Protein AF-A0A971G961-F1 (afdb_monomer)

Structure (mmCIF, N/CA/C/O backbone):
data_AF-A0A971G961-F1
#
_entry.id   AF-A0A971G961-F1
#
loop_
_atom_site.group_PDB
_atom_site.id
_atom_site.type_symbol
_atom_site.label_atom_id
_atom_site.label_alt_id
_atom_site.label_comp_id
_atom_site.label_asym_id
_atom_site.label_entity_id
_atom_site.label_seq_id
_atom_site.pdbx_PDB_ins_code
_atom_site.Cartn_x
_atom_site.Cartn_y
_atom_site.Cartn_z
_atom_site.occupancy
_atom_site.B_iso_or_equiv
_atom_site.auth_seq_id
_atom_site.auth_comp_id
_atom_site.auth_asym_id
_atom_site.auth_atom_id
_atom_site.pdbx_PDB_model_num
ATOM 1 N N . GLY A 1 1 ? 21.033 -9.606 12.911 1.00 70.19 1 GLY A N 1
ATOM 2 C CA . GLY A 1 1 ? 21.583 -9.659 14.282 1.00 70.19 1 GLY A CA 1
ATOM 3 C C . GLY A 1 1 ? 20.551 -10.263 15.211 1.00 70.19 1 GLY A C 1
ATOM 4 O O . GLY A 1 1 ? 19.371 -10.136 14.909 1.00 70.19 1 GLY A O 1
ATOM 5 N N . TYR A 1 2 ? 20.971 -10.925 16.293 1.00 75.62 2 TYR A N 1
ATOM 6 C CA . TYR A 1 2 ? 20.043 -11.522 17.262 1.00 75.62 2 TYR A CA 1
ATOM 7 C C . TYR A 1 2 ? 19.089 -10.464 17.847 1.00 75.62 2 TYR A C 1
ATOM 9 O O . TYR A 1 2 ? 19.543 -9.352 18.146 1.00 75.62 2 TYR A O 1
ATOM 17 N N . PRO A 1 3 ? 17.785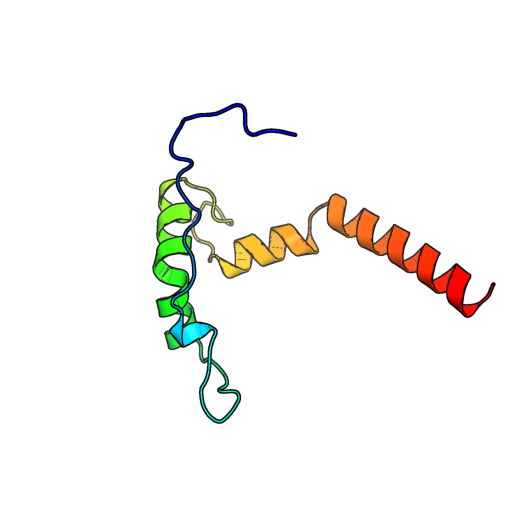 -10.770 17.981 1.00 74.62 3 PRO A N 1
ATOM 18 C CA . PRO A 1 3 ? 16.804 -9.811 18.469 1.00 74.62 3 PRO A CA 1
ATOM 19 C C . PRO A 1 3 ? 17.132 -9.416 19.912 1.00 74.62 3 PRO A C 1
ATOM 21 O O . PRO A 1 3 ? 17.145 -10.245 20.814 1.00 74.62 3 PRO A O 1
ATOM 24 N N . LYS A 1 4 ? 17.427 -8.128 20.116 1.00 77.50 4 LYS A N 1
ATOM 25 C CA . LYS A 1 4 ? 17.777 -7.557 21.429 1.00 77.50 4 LYS A CA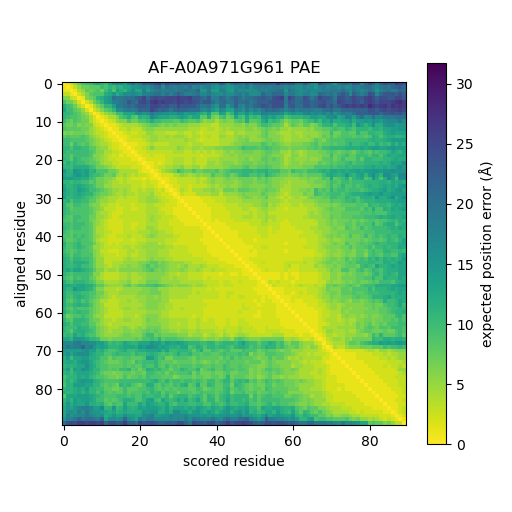 1
ATOM 26 C C . LYS A 1 4 ? 16.556 -7.178 22.274 1.00 77.50 4 LYS A C 1
ATOM 28 O O . LYS A 1 4 ? 16.720 -6.794 23.425 1.00 77.50 4 LYS A O 1
ATOM 33 N N . GLN A 1 5 ? 15.351 -7.223 21.707 1.00 70.69 5 GLN A N 1
ATOM 34 C CA . GLN A 1 5 ? 14.126 -6.773 22.367 1.00 70.69 5 GLN A CA 1
ATOM 35 C C . GLN A 1 5 ? 13.241 -7.969 22.732 1.00 70.69 5 GLN A C 1
ATOM 37 O O . GLN A 1 5 ? 12.898 -8.774 21.873 1.00 70.69 5 GLN A O 1
ATOM 42 N N . THR A 1 6 ? 12.862 -8.047 24.009 1.00 62.84 6 THR A N 1
ATOM 43 C CA . THR A 1 6 ? 11.878 -8.989 24.577 1.00 62.84 6 THR A CA 1
ATOM 44 C C . THR A 1 6 ? 10.439 -8.479 24.476 1.00 62.84 6 THR A C 1
ATOM 46 O O . THR A 1 6 ? 9.500 -9.198 24.812 1.00 62.84 6 THR A O 1
ATOM 49 N N . ALA A 1 7 ? 10.247 -7.233 24.036 1.00 60.97 7 ALA A N 1
ATOM 50 C CA . ALA A 1 7 ? 8.928 -6.643 23.888 1.00 60.97 7 ALA A CA 1
ATOM 51 C C . ALA A 1 7 ? 8.166 -7.338 22.754 1.00 60.97 7 ALA A C 1
ATOM 53 O O . ALA A 1 7 ? 8.682 -7.486 21.647 1.00 60.97 7 ALA A O 1
ATOM 54 N N . SER A 1 8 ? 6.919 -7.719 23.038 1.00 65.00 8 SER A N 1
ATOM 55 C CA . SER A 1 8 ? 5.924 -8.110 22.041 1.00 65.00 8 SER A CA 1
ATOM 56 C C . SER A 1 8 ? 5.820 -6.993 20.995 1.00 65.00 8 SER A C 1
ATOM 58 O O . SER A 1 8 ? 5.116 -6.000 21.196 1.00 65.00 8 SER A O 1
ATOM 60 N N . VAL A 1 9 ? 6.554 -7.123 19.889 1.00 65.62 9 VAL A N 1
ATOM 61 C CA . VAL A 1 9 ? 6.433 -6.214 18.752 1.00 65.62 9 VAL A CA 1
ATOM 62 C C . VAL A 1 9 ? 5.008 -6.360 18.250 1.00 65.62 9 VAL A C 1
ATOM 64 O O . VAL A 1 9 ? 4.603 -7.449 17.842 1.00 65.62 9 VAL A O 1
ATOM 67 N N . LYS A 1 10 ? 4.235 -5.273 18.317 1.00 69.19 10 LYS A N 1
ATOM 68 C CA . LYS A 1 10 ? 2.870 -5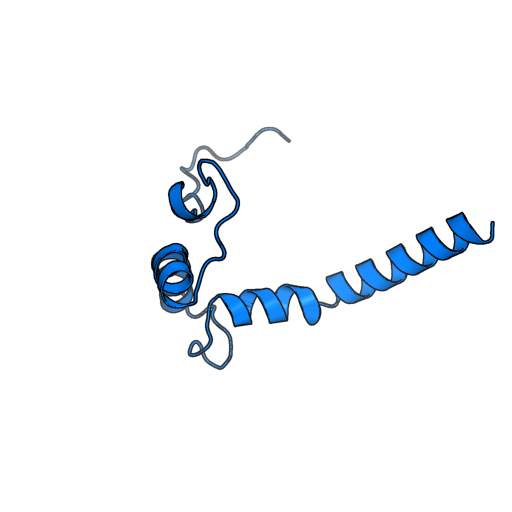.263 17.802 1.00 69.19 10 LYS A CA 1
ATOM 69 C C . LYS A 1 10 ? 2.949 -5.627 16.324 1.00 69.19 10 LYS A C 1
ATOM 71 O O . LYS A 1 10 ? 3.543 -4.890 15.535 1.00 69.19 10 LYS A O 1
ATOM 76 N N . GLN A 1 11 ? 2.435 -6.803 15.979 1.00 76.31 11 GLN A N 1
ATOM 77 C CA . GLN A 1 11 ? 2.485 -7.280 14.609 1.00 76.31 11 GLN A CA 1
ATOM 78 C C . GLN A 1 11 ? 1.731 -6.287 13.732 1.00 76.31 11 GLN A C 1
ATOM 80 O O . GLN A 1 11 ? 0.670 -5.785 14.108 1.00 76.31 11 GLN A O 1
ATOM 85 N N . SER A 1 12 ? 2.308 -5.963 12.576 1.00 79.06 12 SER A N 1
ATOM 86 C CA . SER A 1 12 ? 1.563 -5.208 11.581 1.00 79.06 12 SER A CA 1
ATOM 87 C C . SER A 1 12 ? 0.331 -6.021 11.184 1.00 79.06 12 SER A C 1
ATOM 89 O O . SER A 1 12 ? 0.451 -7.243 11.044 1.00 79.06 12 SER A O 1
ATOM 91 N N . PRO A 1 13 ? -0.832 -5.375 11.003 1.00 84.00 13 PRO A N 1
ATOM 92 C CA . PRO A 1 13 ? -2.022 -6.077 10.554 1.00 84.00 13 PRO A CA 1
ATOM 93 C C . PRO A 1 13 ? -1.717 -6.817 9.244 1.00 84.00 13 PRO A C 1
ATOM 95 O O . PRO A 1 13 ? -0.830 -6.436 8.466 1.00 84.00 13 PRO A O 1
ATOM 98 N N . ARG A 1 14 ? -2.382 -7.949 9.045 1.00 86.44 14 ARG A N 1
ATOM 99 C CA . ARG A 1 14 ? -2.304 -8.761 7.827 1.00 86.44 14 ARG A CA 1
ATOM 100 C C . ARG A 1 14 ? -3.666 -8.724 7.158 1.00 86.44 14 ARG A C 1
ATOM 102 O O . ARG A 1 14 ? -4.654 -8.412 7.812 1.00 86.44 14 ARG A O 1
ATOM 109 N N . CYS A 1 15 ? -3.703 -8.934 5.853 1.00 86.44 15 CYS A N 1
ATOM 110 C CA . CYS A 1 15 ? -4.980 -9.133 5.180 1.00 86.44 15 CYS A CA 1
ATOM 111 C C . CYS A 1 15 ? -5.561 -10.491 5.607 1.00 86.44 15 CYS A C 1
ATOM 113 O O . CYS A 1 15 ? -4.786 -11.371 6.010 1.00 86.44 15 CYS A O 1
ATOM 115 N N . PRO A 1 16 ? -6.887 -10.671 5.519 1.00 86.94 16 PRO A N 1
ATOM 116 C CA . PRO A 1 16 ? -7.512 -11.978 5.659 1.00 86.94 16 PRO A CA 1
ATOM 117 C C . PRO A 1 16 ? -6.863 -13.012 4.731 1.00 86.94 16 PRO A C 1
ATOM 119 O O . PRO A 1 16 ? -6.446 -12.697 3.619 1.00 86.94 16 PRO A O 1
ATOM 122 N N . VAL A 1 17 ? -6.774 -14.259 5.191 1.00 87.56 17 VAL A N 1
ATOM 123 C CA . VAL A 1 17 ? -6.190 -15.365 4.411 1.00 87.56 17 VAL A CA 1
ATOM 124 C C . VAL A 1 17 ? -6.962 -15.557 3.104 1.00 87.56 17 VAL A C 1
ATOM 126 O O . VAL A 1 17 ? -6.354 -15.670 2.041 1.00 87.56 17 VAL A O 1
ATOM 129 N N . ASP A 1 18 ? -8.286 -15.473 3.184 1.00 84.88 18 ASP A N 1
ATOM 130 C CA . ASP A 1 18 ? -9.207 -15.712 2.071 1.00 84.88 18 ASP A CA 1
ATOM 131 C C . ASP A 1 18 ? -9.147 -14.612 0.997 1.00 84.88 18 ASP A C 1
ATOM 133 O O . ASP A 1 18 ? -9.629 -14.805 -0.112 1.00 84.88 18 ASP A O 1
ATOM 137 N N . SER A 1 19 ? -8.518 -13.463 1.285 1.00 84.62 19 SER A N 1
ATOM 138 C CA . SER A 1 19 ? -8.270 -12.423 0.277 1.00 84.62 19 SER A CA 1
ATOM 139 C C . SER A 1 19 ? -6.949 -12.620 -0.477 1.00 84.62 19 SER A C 1
ATOM 141 O O . SER A 1 19 ? -6.623 -11.829 -1.358 1.00 84.62 19 SER A O 1
ATOM 143 N N . ILE A 1 20 ? -6.128 -13.596 -0.075 1.00 86.44 20 ILE A N 1
ATOM 144 C CA . ILE A 1 20 ? -4.804 -13.872 -0.658 1.00 86.44 20 ILE A CA 1
ATOM 145 C C . ILE A 1 20 ? -4.798 -15.243 -1.328 1.00 86.44 20 ILE A C 1
ATOM 147 O O . ILE A 1 20 ? -4.258 -15.395 -2.423 1.00 86.44 20 ILE A O 1
ATOM 151 N N . PHE A 1 21 ? -5.357 -16.244 -0.652 1.00 90.31 21 PHE A N 1
ATOM 152 C CA . PHE A 1 21 ? -5.371 -17.619 -1.123 1.00 90.31 21 PHE A CA 1
ATOM 153 C C . PHE A 1 21 ? -6.727 -17.940 -1.733 1.00 90.31 21 PHE A C 1
ATOM 155 O O . PHE A 1 21 ? -7.751 -17.879 -1.060 1.00 90.31 21 PHE A O 1
ATOM 162 N N . MET A 1 22 ? -6.702 -18.297 -3.011 1.00 91.44 22 MET A N 1
ATOM 163 C CA . MET A 1 22 ? -7.880 -18.642 -3.797 1.00 91.44 22 MET A CA 1
ATOM 164 C C . MET A 1 22 ? -7.864 -20.141 -4.095 1.00 91.44 22 MET A C 1
ATOM 166 O O . MET A 1 22 ? -6.796 -20.757 -4.175 1.00 91.44 22 MET A O 1
ATOM 170 N N . THR A 1 23 ? -9.047 -20.731 -4.230 1.00 91.00 23 THR A N 1
ATOM 171 C CA . THR A 1 23 ? -9.215 -22.159 -4.530 1.00 91.00 23 THR A CA 1
ATOM 172 C C . THR A 1 23 ? -9.635 -22.305 -5.988 1.00 91.00 23 THR A C 1
ATOM 174 O O . THR A 1 23 ? -10.381 -21.474 -6.489 1.00 91.00 23 THR A O 1
ATOM 177 N N . ASP A 1 24 ? -9.139 -23.337 -6.672 1.00 93.50 24 ASP A N 1
ATOM 178 C CA . ASP A 1 24 ? -9.483 -23.722 -8.055 1.00 93.50 24 ASP A CA 1
ATOM 179 C C . ASP A 1 24 ? -9.122 -22.727 -9.180 1.00 93.50 24 ASP A C 1
ATOM 181 O O . ASP A 1 24 ? -8.929 -23.144 -10.323 1.00 93.50 24 ASP A O 1
ATOM 185 N N . GLY A 1 25 ? -8.947 -21.440 -8.885 1.00 89.00 25 GLY A N 1
ATOM 186 C CA . GLY A 1 25 ? -8.586 -20.425 -9.867 1.00 89.00 25 GLY A CA 1
ATOM 187 C C . GLY A 1 25 ? -8.267 -19.071 -9.244 1.00 89.00 25 GLY A C 1
ATOM 188 O O . GLY A 1 25 ? -8.455 -18.851 -8.052 1.00 89.00 25 GLY A O 1
ATOM 189 N N . TYR A 1 26 ? -7.746 -18.163 -10.068 1.00 91.31 26 TYR A N 1
ATOM 190 C CA . TYR A 1 26 ? -7.580 -16.769 -9.675 1.00 91.31 26 TYR A CA 1
ATOM 191 C C . TYR A 1 26 ? -8.918 -16.041 -9.816 1.00 91.31 26 TYR A C 1
ATOM 193 O O . TYR A 1 26 ? -9.501 -16.032 -10.900 1.00 91.31 26 TYR A O 1
ATOM 201 N N . GLU A 1 27 ? -9.370 -15.413 -8.738 1.00 88.94 27 GLU A N 1
ATOM 202 C CA . GLU A 1 27 ? -10.542 -14.547 -8.722 1.00 88.94 27 GLU A CA 1
ATOM 203 C C . GLU A 1 27 ? -10.099 -13.085 -8.714 1.00 88.94 27 GLU A C 1
ATOM 205 O O . GLU A 1 27 ? -9.280 -12.657 -7.896 1.00 88.94 27 GLU A O 1
ATOM 210 N N . GLU A 1 28 ? -10.638 -12.296 -9.638 1.00 89.31 28 GLU A N 1
ATOM 211 C CA . GLU A 1 28 ? -10.400 -10.859 -9.633 1.00 89.31 28 GLU A CA 1
ATOM 212 C C . GLU A 1 28 ? -11.168 -10.216 -8.473 1.00 89.31 28 GLU A C 1
ATOM 214 O O . GLU A 1 28 ? -12.393 -10.299 -8.387 1.00 89.31 28 GLU A O 1
ATOM 219 N N . LEU A 1 29 ? -10.438 -9.564 -7.567 1.00 85.75 29 LEU A N 1
ATOM 220 C CA . LEU A 1 29 ? -11.038 -8.863 -6.438 1.00 85.75 29 LEU A CA 1
ATOM 221 C C . LEU A 1 29 ? -11.556 -7.491 -6.875 1.00 85.75 29 LEU A C 1
ATOM 223 O O . LEU A 1 29 ? -10.803 -6.651 -7.369 1.00 85.75 29 LEU A O 1
ATOM 227 N N . HIS A 1 30 ? -12.839 -7.245 -6.625 1.00 89.06 30 HIS A N 1
ATOM 228 C CA . HIS A 1 30 ? -13.466 -5.941 -6.820 1.00 89.06 30 HIS A CA 1
ATOM 229 C C . HIS A 1 30 ? -13.334 -5.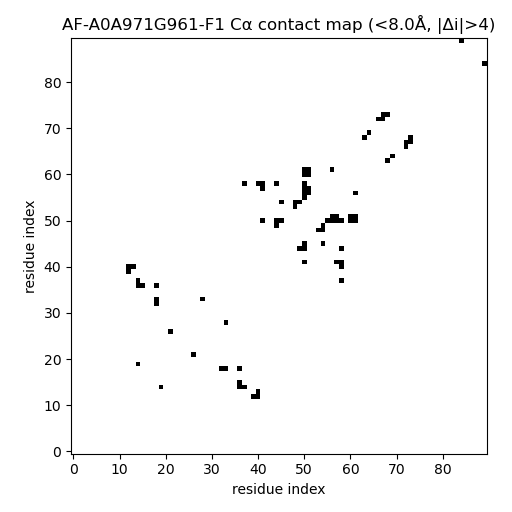044 -5.582 1.00 89.06 30 HIS A C 1
ATOM 231 O O . HIS A 1 30 ? -12.917 -5.485 -4.508 1.00 89.06 30 HIS A O 1
ATOM 237 N N . LEU A 1 31 ? -13.692 -3.767 -5.749 1.00 87.88 31 LEU A N 1
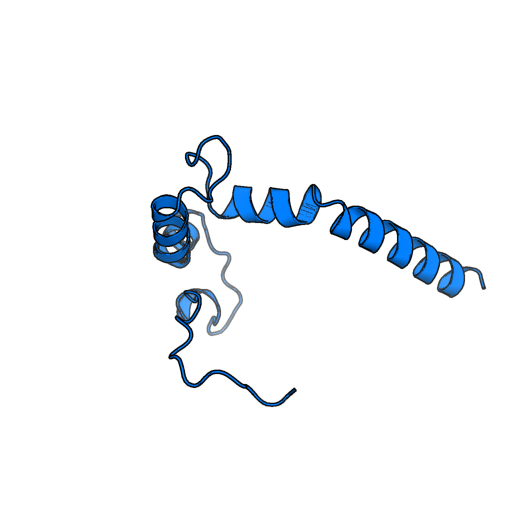ATOM 238 C CA . LEU A 1 31 ? -13.465 -2.710 -4.761 1.00 87.88 31 LEU A CA 1
ATOM 239 C C . LEU A 1 31 ? -13.982 -3.075 -3.361 1.00 87.88 31 LEU A C 1
ATOM 241 O O . LEU A 1 31 ? -13.212 -3.003 -2.410 1.00 87.88 31 LEU A O 1
ATOM 245 N N . ASP A 1 32 ? -15.223 -3.551 -3.248 1.00 88.44 32 ASP A N 1
ATOM 246 C CA . ASP A 1 32 ? -15.851 -3.875 -1.958 1.00 88.44 32 ASP A CA 1
ATOM 247 C C . ASP A 1 32 ? -15.061 -4.934 -1.168 1.00 88.44 32 ASP A C 1
ATOM 249 O O . ASP A 1 32 ? -14.853 -4.817 0.043 1.00 88.44 32 ASP A O 1
ATOM 253 N N . ALA A 1 33 ? -14.559 -5.9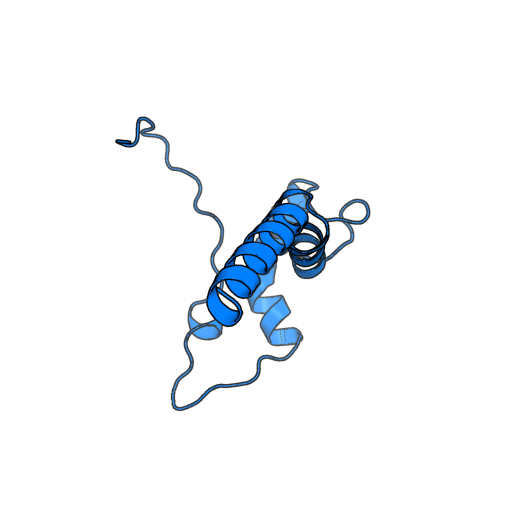60 -1.864 1.00 88.06 33 ALA A N 1
ATOM 254 C CA . ALA A 1 33 ? -13.766 -7.022 -1.252 1.00 88.06 33 ALA A CA 1
ATOM 255 C C . ALA A 1 33 ? -12.396 -6.506 -0.784 1.00 88.06 33 ALA A C 1
ATOM 257 O O . ALA A 1 33 ? -11.907 -6.892 0.281 1.00 88.06 33 ALA A O 1
ATOM 258 N N . LEU A 1 34 ? -11.785 -5.601 -1.556 1.00 87.19 34 LEU A N 1
ATOM 259 C CA . LEU A 1 34 ? -10.528 -4.952 -1.189 1.00 87.19 34 LEU A CA 1
ATOM 260 C C . LEU A 1 34 ? -10.712 -4.024 0.016 1.00 87.19 34 LEU A C 1
ATOM 262 O O . LEU A 1 34 ? -9.909 -4.071 0.949 1.00 87.19 34 LEU A O 1
ATOM 266 N N . GLU A 1 35 ? -11.773 -3.220 0.044 1.00 88.94 35 GLU A N 1
ATOM 267 C CA . GLU A 1 35 ? -12.081 -2.354 1.183 1.00 88.94 35 GLU A CA 1
ATOM 268 C C . GLU A 1 35 ? -12.232 -3.171 2.463 1.00 88.94 35 GLU A C 1
ATOM 270 O O . GLU A 1 35 ? -11.588 -2.867 3.470 1.00 88.94 35 GLU A O 1
ATOM 275 N N . GLN A 1 36 ? -12.988 -4.270 2.410 1.00 88.88 36 GLN A N 1
ATOM 276 C CA . GLN A 1 36 ? -13.149 -5.160 3.554 1.00 88.88 36 GLN A CA 1
ATOM 277 C C . GLN A 1 36 ? -11.816 -5.785 3.997 1.00 88.88 36 GLN A C 1
ATOM 279 O O . GLN A 1 36 ? -11.512 -5.803 5.193 1.00 88.88 36 GLN A O 1
ATOM 284 N N . ALA A 1 37 ? -10.990 -6.254 3.057 1.00 89.44 37 ALA A N 1
ATOM 285 C CA . ALA A 1 37 ? -9.710 -6.897 3.356 1.00 89.44 37 ALA A CA 1
ATOM 286 C C . ALA A 1 37 ? -8.671 -5.945 3.982 1.00 89.44 37 ALA A C 1
ATOM 288 O O . ALA A 1 37 ? -7.831 -6.375 4.780 1.00 89.44 37 ALA A O 1
ATOM 289 N N . TYR A 1 38 ? -8.714 -4.654 3.638 1.00 90.31 38 TYR A N 1
ATOM 290 C CA . TYR A 1 38 ? -7.741 -3.651 4.086 1.00 90.31 38 TYR A CA 1
ATOM 291 C C . TYR A 1 38 ? -8.280 -2.673 5.143 1.00 90.31 38 TYR A C 1
ATOM 293 O O . TYR A 1 38 ? -7.506 -1.869 5.678 1.00 90.31 38 TYR A O 1
ATOM 301 N N . HIS A 1 39 ? -9.559 -2.770 5.513 1.00 90.06 39 HIS A N 1
ATOM 302 C CA . HIS A 1 39 ? -10.229 -1.856 6.442 1.00 90.06 39 HIS A CA 1
ATOM 303 C C . HIS A 1 39 ? -9.473 -1.664 7.769 1.00 90.06 39 HIS A C 1
ATOM 305 O O . HIS A 1 39 ? -9.313 -0.538 8.250 1.00 90.06 39 HIS A O 1
ATOM 311 N N . GLU A 1 40 ? -8.954 -2.742 8.366 1.00 90.06 40 GLU A N 1
ATOM 312 C CA . GLU A 1 40 ? -8.208 -2.663 9.630 1.00 90.06 40 GLU A CA 1
ATOM 313 C C . GLU A 1 40 ? -6.895 -1.882 9.502 1.00 90.06 40 GLU A C 1
ATOM 315 O O . GLU A 1 40 ? -6.510 -1.130 10.404 1.00 90.06 40 GLU A O 1
ATOM 320 N N . HIS A 1 41 ? -6.205 -2.039 8.370 1.00 90.3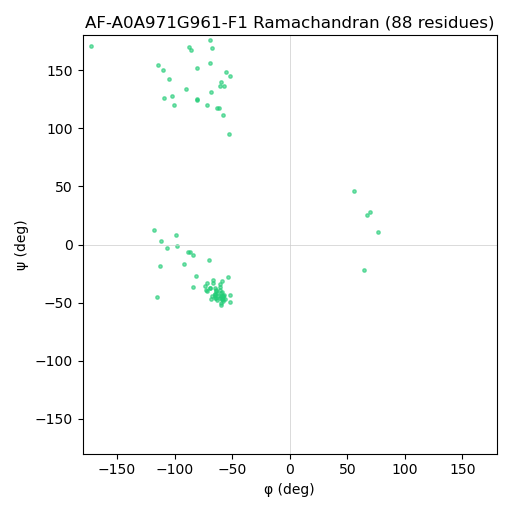1 41 HIS A N 1
ATOM 321 C CA . HIS A 1 41 ? -4.935 -1.368 8.097 1.00 90.31 41 HIS A CA 1
ATOM 322 C C . HIS A 1 41 ? -5.160 0.126 7.935 1.00 90.31 41 HIS A C 1
ATOM 324 O O . HIS A 1 41 ? -4.445 0.929 8.541 1.00 90.31 41 HIS A O 1
ATOM 330 N N . GLU A 1 42 ? -6.171 0.491 7.149 1.00 91.88 42 GLU A N 1
ATOM 331 C CA . GLU A 1 42 ? -6.540 1.883 6.934 1.00 91.88 42 GLU A CA 1
ATOM 332 C C . GLU A 1 42 ? -7.002 2.531 8.241 1.00 91.88 42 GLU A C 1
ATOM 334 O O . GLU A 1 42 ? -6.468 3.566 8.636 1.00 91.88 42 GLU A O 1
ATOM 339 N N . SER A 1 43 ? -7.887 1.866 8.987 1.00 91.38 43 SER A N 1
ATOM 340 C CA . SER A 1 43 ? -8.361 2.326 10.296 1.00 91.38 43 SER A CA 1
ATOM 341 C C . SER A 1 43 ? -7.215 2.534 11.286 1.00 91.38 43 SER A C 1
ATOM 343 O O . SER A 1 43 ? -7.165 3.543 11.994 1.00 91.38 43 SER A O 1
ATOM 345 N N . SER A 1 44 ? -6.258 1.601 11.342 1.00 90.06 44 SER A N 1
ATOM 346 C CA . SER A 1 44 ? -5.088 1.725 12.214 1.00 90.06 44 SER A CA 1
ATOM 347 C C . SER A 1 44 ? -4.204 2.907 11.820 1.00 90.06 44 SER A C 1
ATOM 349 O O . SER A 1 44 ? -3.676 3.584 12.702 1.00 90.06 44 SER A O 1
ATOM 351 N N . ARG A 1 45 ? -4.021 3.158 10.520 1.00 90.12 45 ARG A N 1
ATOM 352 C CA . ARG A 1 45 ? -3.213 4.278 10.015 1.00 90.12 45 ARG A CA 1
ATOM 353 C C . ARG A 1 45 ? -3.898 5.625 10.175 1.00 90.12 45 ARG A C 1
ATOM 355 O O . ARG A 1 45 ? -3.213 6.600 10.491 1.00 90.12 45 ARG A O 1
ATOM 362 N N . ARG A 1 46 ? -5.221 5.657 10.013 1.00 93.69 46 ARG A N 1
ATOM 363 C CA . ARG A 1 46 ? -6.058 6.840 10.213 1.00 93.69 46 ARG A CA 1
ATOM 364 C C . ARG A 1 46 ? -6.007 7.303 11.665 1.00 93.69 46 ARG A C 1
ATOM 366 O O . ARG A 1 46 ? -5.829 8.490 11.913 1.00 93.69 46 ARG A O 1
ATOM 373 N N . LYS A 1 47 ? -6.047 6.369 12.626 1.00 92.25 47 LYS A N 1
ATOM 374 C CA . LYS A 1 47 ? -5.906 6.662 14.069 1.00 92.25 47 LYS A CA 1
ATOM 375 C C . LYS A 1 47 ? -4.591 7.352 14.435 1.00 92.25 47 LYS A C 1
ATOM 377 O O . LYS A 1 47 ? -4.564 8.123 15.386 1.00 92.25 47 LYS A O 1
ATOM 382 N N . VAL A 1 48 ? -3.512 7.068 13.708 1.00 91.56 48 VAL A N 1
ATOM 383 C CA . VAL A 1 48 ? -2.188 7.669 13.948 1.00 91.56 48 VAL A CA 1
ATOM 384 C C . VAL A 1 48 ? -1.881 8.842 13.011 1.00 91.56 48 VAL A C 1
ATOM 386 O O . VAL A 1 48 ? -0.749 9.315 12.999 1.00 91.56 48 VAL A O 1
ATOM 389 N N . GLY A 1 49 ? -2.854 9.306 12.217 1.00 91.94 49 GLY A N 1
ATOM 390 C CA . GLY A 1 49 ? -2.682 10.473 11.347 1.00 91.94 49 GLY A CA 1
ATOM 391 C C . GLY A 1 49 ? -1.696 10.262 10.195 1.00 91.94 49 GLY A C 1
ATOM 392 O O . GLY A 1 49 ? -1.058 11.213 9.759 1.00 91.94 49 GLY A O 1
ATOM 393 N N . SER A 1 50 ? -1.497 9.016 9.754 1.00 89.44 50 SER A N 1
ATOM 394 C CA . SER A 1 50 ? -0.431 8.665 8.799 1.00 89.44 50 SER A CA 1
ATOM 395 C C . SER A 1 50 ? -0.881 8.562 7.340 1.00 89.44 50 SER A C 1
ATOM 397 O O . SER A 1 50 ? -0.052 8.252 6.483 1.00 89.44 50 SER A O 1
ATOM 399 N N . LEU A 1 51 ? -2.169 8.773 7.053 1.00 93.25 51 LEU A N 1
ATOM 400 C CA . LEU A 1 51 ? -2.693 8.745 5.688 1.00 93.25 51 LEU A CA 1
ATOM 401 C C . LEU A 1 51 ? -2.417 10.082 4.972 1.00 93.25 51 LEU A C 1
ATOM 403 O O . LEU A 1 51 ? -2.287 11.121 5.626 1.00 93.25 51 LEU A O 1
ATOM 407 N N . PRO A 1 52 ? -2.285 10.077 3.635 1.00 91.50 52 PRO A N 1
ATOM 408 C CA . PRO A 1 52 ? -2.006 11.285 2.865 1.00 91.50 52 PRO A CA 1
ATOM 409 C C . PRO A 1 52 ? -3.195 12.257 2.854 1.00 91.50 52 PRO A C 1
ATOM 411 O O . PRO A 1 52 ? -4.262 11.969 3.398 1.00 91.50 52 PRO A O 1
ATOM 414 N N . TYR A 1 53 ? -2.987 13.427 2.240 1.00 93.38 53 TYR A N 1
ATOM 415 C CA . TYR A 1 53 ? -4.012 14.465 2.052 1.00 93.38 53 TYR A CA 1
ATOM 416 C C . TYR A 1 53 ? -4.671 14.916 3.363 1.00 93.38 53 TYR A C 1
ATOM 418 O O . TYR A 1 53 ? -5.886 14.981 3.473 1.00 93.38 53 TYR A O 1
ATOM 426 N N . GLY A 1 54 ? -3.868 15.174 4.399 1.00 91.56 54 GLY A N 1
ATOM 427 C CA . GLY A 1 54 ? -4.414 15.566 5.702 1.00 91.56 54 GLY A CA 1
ATOM 428 C C . GLY A 1 54 ? -5.158 14.438 6.426 1.00 91.56 54 GLY A C 1
ATOM 429 O O . GLY A 1 54 ? -6.019 14.723 7.249 1.00 91.56 54 GLY A O 1
ATOM 430 N N . ASN A 1 55 ? -4.792 13.175 6.165 1.00 93.88 55 ASN A N 1
ATOM 431 C CA . ASN A 1 55 ? -5.380 11.957 6.738 1.00 93.88 55 ASN A CA 1
ATOM 432 C C . ASN A 1 55 ? -6.742 11.530 6.147 1.00 93.88 55 ASN A C 1
ATOM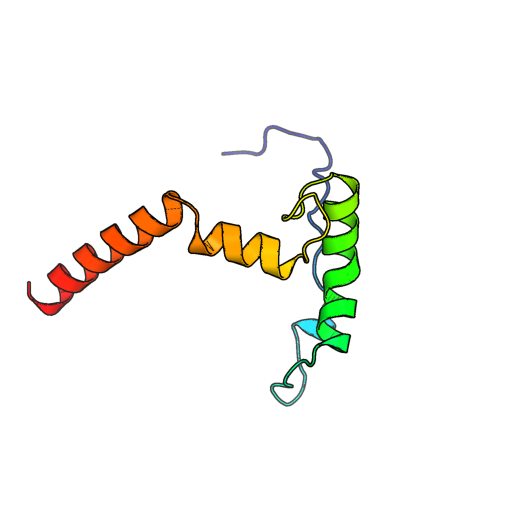 434 O O . ASN A 1 55 ? -7.381 10.614 6.675 1.00 93.88 55 ASN A O 1
ATOM 438 N N . GLU A 1 56 ? -7.157 12.149 5.040 1.00 93.62 56 GLU A N 1
ATOM 439 C CA . GLU A 1 56 ? -8.389 11.820 4.306 1.00 93.62 56 GLU A CA 1
ATOM 440 C C . GLU A 1 56 ? -8.170 10.795 3.184 1.00 93.62 56 GLU A C 1
ATOM 442 O O . GLU A 1 56 ? -9.124 10.174 2.726 1.00 93.62 56 GLU A O 1
ATOM 447 N N . GLY A 1 57 ? -6.919 10.574 2.764 1.00 91.50 57 GLY A N 1
ATOM 448 C CA . GLY A 1 57 ? -6.595 9.590 1.732 1.00 91.50 57 GLY A CA 1
ATOM 449 C C . GLY A 1 57 ? -6.821 8.137 2.156 1.00 91.50 57 GLY A C 1
ATOM 450 O O . GLY A 1 57 ? -6.997 7.821 3.338 1.00 91.50 57 GLY A O 1
ATOM 451 N N . THR A 1 58 ? -6.759 7.241 1.176 1.00 91.94 58 THR A N 1
ATOM 452 C CA . THR A 1 58 ? -6.870 5.792 1.369 1.00 91.94 58 THR A CA 1
ATOM 453 C C . THR A 1 58 ? -5.522 5.157 1.705 1.00 91.94 58 THR A C 1
ATOM 455 O O . THR A 1 58 ? -4.440 5.741 1.545 1.00 91.94 58 THR A O 1
ATOM 458 N N . LEU A 1 59 ? -5.563 3.902 2.148 1.00 90.75 59 LEU A N 1
ATOM 459 C CA . LEU A 1 59 ? -4.358 3.092 2.289 1.00 90.75 59 LEU A CA 1
ATOM 460 C C . LEU A 1 59 ? -3.626 2.892 0.947 1.00 90.75 59 LEU A C 1
ATOM 462 O O . LEU A 1 59 ? -2.393 2.831 0.926 1.00 90.75 59 LEU A O 1
ATOM 466 N N . ALA A 1 60 ? -4.364 2.802 -0.162 1.00 89.75 60 ALA A N 1
ATOM 467 C CA . ALA A 1 60 ? -3.787 2.670 -1.496 1.00 89.75 60 ALA A CA 1
ATOM 468 C C . ALA A 1 60 ? -2.971 3.917 -1.869 1.00 89.75 60 ALA A C 1
ATOM 470 O O . ALA A 1 60 ? -1.813 3.780 -2.268 1.00 89.75 60 ALA A O 1
ATOM 471 N N . ASP A 1 61 ? -3.512 5.114 -1.624 1.00 91.25 61 ASP A N 1
ATOM 472 C CA . ASP A 1 61 ? -2.814 6.387 -1.853 1.00 91.25 61 ASP A CA 1
ATOM 473 C C . ASP A 1 61 ? -1.509 6.458 -1.059 1.00 91.25 61 ASP A C 1
ATOM 475 O O . ASP A 1 61 ? -0.453 6.825 -1.584 1.00 91.25 61 ASP A O 1
ATOM 479 N N . TYR A 1 62 ? -1.561 6.042 0.211 1.00 90.19 62 TYR A N 1
ATOM 480 C CA . TYR A 1 62 ? -0.387 5.993 1.078 1.00 90.19 62 TYR A CA 1
ATOM 481 C C . TYR A 1 62 ? 0.733 5.133 0.472 1.00 90.19 62 TYR A C 1
ATOM 483 O O . TYR A 1 62 ? 1.900 5.539 0.447 1.00 90.19 62 TYR A O 1
ATOM 491 N N . TYR A 1 63 ? 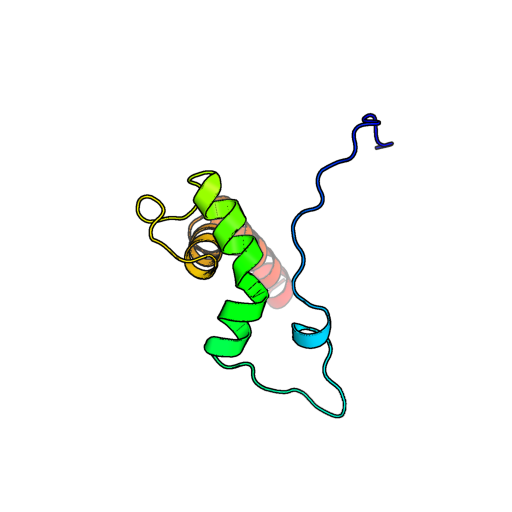0.396 3.938 -0.022 1.00 88.06 63 TYR A N 1
ATOM 492 C CA . TYR A 1 63 ? 1.377 3.047 -0.638 1.00 88.06 63 TYR A CA 1
ATOM 493 C C . TYR A 1 63 ? 1.848 3.540 -2.001 1.00 88.06 63 TYR A C 1
ATOM 495 O O . TYR A 1 63 ? 3.043 3.431 -2.283 1.00 88.06 63 TYR A O 1
ATOM 503 N N . TYR A 1 64 ? 0.949 4.082 -2.819 1.00 88.44 64 TYR A N 1
ATOM 504 C CA . TYR A 1 64 ? 1.280 4.606 -4.137 1.00 88.44 64 TYR A CA 1
ATOM 505 C C . TYR A 1 64 ? 2.307 5.734 -4.027 1.00 88.44 64 TYR A C 1
ATOM 507 O O . TYR A 1 64 ? 3.386 5.637 -4.608 1.00 88.44 64 TYR A O 1
ATOM 515 N N . LEU A 1 65 ? 2.047 6.735 -3.181 1.00 86.81 65 LEU A N 1
ATOM 516 C CA . LEU A 1 65 ? 2.987 7.830 -2.937 1.00 86.81 65 LEU A CA 1
ATOM 517 C C . LEU A 1 65 ? 4.330 7.296 -2.432 1.00 86.81 65 LEU A C 1
ATOM 519 O O . LEU A 1 65 ? 5.381 7.581 -2.995 1.00 86.81 65 LEU A O 1
ATOM 523 N N . ARG A 1 66 ? 4.326 6.411 -1.434 1.00 83.56 66 ARG A N 1
ATOM 524 C CA . ARG A 1 66 ? 5.579 5.865 -0.898 1.00 83.56 66 ARG A CA 1
ATOM 525 C C . ARG A 1 66 ? 6.405 5.099 -1.944 1.00 83.56 66 ARG A C 1
ATOM 527 O O . ARG A 1 66 ? 7.636 5.166 -1.908 1.00 83.56 66 ARG A O 1
ATOM 534 N N . LYS A 1 67 ? 5.752 4.369 -2.852 1.00 81.25 67 LYS A N 1
ATOM 535 C CA . LYS A 1 67 ? 6.410 3.586 -3.910 1.00 81.25 67 LYS A CA 1
ATOM 536 C C . LYS A 1 67 ? 6.814 4.412 -5.132 1.00 81.25 67 LYS A C 1
ATOM 538 O O . LYS A 1 67 ? 7.758 4.024 -5.806 1.00 81.25 67 LYS A O 1
ATOM 543 N N . HIS A 1 68 ? 6.134 5.515 -5.426 1.00 77.31 68 HIS A N 1
ATOM 544 C CA . HIS A 1 68 ? 6.355 6.261 -6.670 1.00 77.31 68 HIS A CA 1
ATOM 545 C C . HIS A 1 68 ? 6.962 7.647 -6.479 1.00 77.31 68 HIS A C 1
ATOM 547 O O . HIS A 1 68 ? 7.525 8.180 -7.425 1.00 77.31 68 HIS A O 1
ATOM 553 N N . SER A 1 69 ? 6.892 8.222 -5.280 1.00 73.44 69 SER A N 1
ATOM 554 C CA . SER A 1 69 ? 7.394 9.571 -5.004 1.00 73.44 69 SER A CA 1
ATOM 555 C C . SER A 1 69 ? 8.523 9.599 -3.975 1.00 73.44 69 SER A C 1
ATOM 557 O O . SER A 1 69 ? 8.834 10.659 -3.435 1.00 73.44 69 SER A O 1
ATOM 559 N N . SER A 1 70 ? 9.109 8.449 -3.625 1.00 76.19 70 SER A N 1
ATOM 560 C CA . SER A 1 70 ? 10.260 8.428 -2.721 1.00 76.19 70 SER A CA 1
ATOM 561 C C . SER A 1 70 ? 11.566 8.530 -3.506 1.00 76.19 70 SER A C 1
ATOM 563 O O . SER A 1 70 ? 11.789 7.773 -4.446 1.00 76.19 70 SER A O 1
ATOM 565 N N . ALA A 1 71 ? 12.473 9.401 -3.053 1.00 82.69 71 ALA A N 1
ATOM 566 C CA . ALA A 1 71 ? 13.832 9.519 -3.598 1.00 82.69 71 ALA A CA 1
ATOM 567 C C . ALA A 1 71 ? 14.584 8.171 -3.612 1.00 82.69 71 ALA A C 1
ATOM 569 O O . ALA A 1 71 ? 15.436 7.918 -4.458 1.00 82.69 71 ALA A O 1
ATOM 570 N N . PHE A 1 72 ? 14.231 7.266 -2.692 1.00 82.12 72 PHE A N 1
ATOM 571 C CA . PHE A 1 72 ? 14.721 5.890 -2.695 1.00 82.12 72 PHE A CA 1
ATOM 572 C C . PHE A 1 72 ? 14.332 5.135 -3.973 1.00 82.12 72 PHE A C 1
ATOM 574 O O . PHE A 1 72 ? 15.170 4.467 -4.571 1.00 82.12 72 PHE A O 1
ATOM 581 N N . MET A 1 73 ? 13.073 5.237 -4.399 1.00 82.56 73 MET A N 1
ATOM 582 C CA . MET A 1 73 ? 12.587 4.553 -5.596 1.00 82.56 73 MET A CA 1
ATOM 583 C C . MET A 1 73 ? 13.145 5.175 -6.876 1.00 82.56 73 MET A C 1
ATOM 585 O O . MET A 1 73 ? 13.445 4.443 -7.815 1.00 82.56 73 MET A O 1
ATOM 589 N N . GLU A 1 74 ? 13.369 6.490 -6.899 1.00 86.25 74 GLU A N 1
ATOM 590 C CA . GLU A 1 74 ? 14.081 7.157 -7.999 1.00 86.25 74 GLU A CA 1
ATOM 591 C C . GLU A 1 74 ? 15.501 6.595 -8.175 1.00 86.25 74 GLU A C 1
ATOM 593 O O . GLU A 1 74 ? 15.890 6.212 -9.281 1.00 86.25 74 GLU A O 1
ATOM 598 N N . GLU A 1 75 ? 16.253 6.454 -7.082 1.00 91.12 75 GLU A N 1
ATOM 599 C CA . GLU A 1 75 ? 17.607 5.893 -7.118 1.00 91.12 75 GLU A CA 1
ATOM 600 C C . GLU A 1 75 ? 17.617 4.389 -7.447 1.00 91.12 75 GLU A C 1
ATOM 602 O O . GLU A 1 75 ? 18.466 3.911 -8.207 1.00 91.12 75 GLU A O 1
ATOM 607 N N . MET A 1 76 ? 16.642 3.628 -6.942 1.00 89.44 76 MET A N 1
ATOM 608 C CA . MET A 1 76 ? 16.444 2.224 -7.325 1.00 89.44 76 MET A CA 1
ATOM 609 C C . MET A 1 76 ? 16.184 2.080 -8.827 1.00 89.44 76 MET A C 1
ATOM 611 O O . MET A 1 76 ? 16.793 1.230 -9.476 1.00 89.44 76 MET A O 1
ATOM 615 N N . ASN A 1 77 ? 15.337 2.931 -9.406 1.00 89.25 77 ASN A N 1
ATOM 616 C CA . ASN A 1 77 ? 15.062 2.915 -10.840 1.00 89.25 77 ASN A CA 1
ATOM 617 C C . ASN A 1 77 ? 16.319 3.270 -11.650 1.00 89.25 77 ASN A C 1
ATOM 619 O O . ASN A 1 77 ? 16.651 2.561 -12.601 1.00 89.25 77 ASN A O 1
ATOM 623 N N . ARG A 1 78 ? 17.067 4.307 -11.240 1.00 93.06 78 ARG A N 1
ATOM 624 C CA . ARG A 1 78 ? 18.326 4.712 -11.890 1.00 93.06 78 ARG A CA 1
ATOM 625 C C . ARG A 1 78 ? 19.368 3.591 -11.868 1.00 93.06 78 ARG A C 1
ATOM 627 O O . ARG A 1 78 ? 19.955 3.271 -12.899 1.00 93.06 78 ARG A O 1
ATOM 634 N N . SER A 1 79 ? 19.607 2.994 -10.701 1.00 93.81 79 SER A N 1
ATOM 635 C CA . SER A 1 79 ? 20.590 1.914 -10.531 1.00 93.81 79 SER A CA 1
ATOM 636 C C . SER A 1 79 ? 20.217 0.654 -11.315 1.00 93.81 79 SER A C 1
ATOM 638 O O . SER A 1 79 ? 21.078 0.052 -11.958 1.00 93.81 79 SER A O 1
ATOM 640 N N . THR A 1 80 ? 18.932 0.299 -11.328 1.00 93.31 80 THR A N 1
ATOM 641 C CA . THR A 1 80 ? 18.409 -0.842 -12.087 1.00 93.31 80 THR A CA 1
ATOM 642 C C . THR A 1 80 ? 18.573 -0.629 -13.592 1.00 93.31 80 THR A C 1
ATOM 644 O O . THR A 1 80 ? 19.024 -1.535 -14.288 1.00 93.31 80 THR A O 1
ATOM 647 N N . ALA A 1 81 ? 18.293 0.579 -14.093 1.00 94.31 81 ALA A N 1
ATOM 648 C CA . ALA A 1 81 ? 18.499 0.921 -15.499 1.00 94.31 81 ALA A CA 1
ATOM 649 C C . ALA A 1 81 ? 19.967 0.753 -15.923 1.00 94.31 81 ALA A C 1
ATOM 651 O O . ALA A 1 81 ? 20.243 0.090 -16.919 1.00 94.31 81 ALA A O 1
ATOM 652 N N . VAL A 1 82 ? 20.912 1.266 -15.125 1.00 95.12 82 VAL A N 1
ATOM 653 C CA . VAL A 1 82 ? 22.356 1.110 -15.386 1.00 95.12 82 VAL A CA 1
ATOM 654 C C . VAL A 1 82 ? 22.775 -0.364 -15.389 1.00 95.12 82 VAL A C 1
ATOM 656 O O . VAL A 1 82 ? 23.610 -0.771 -16.196 1.00 95.12 82 VAL A O 1
ATOM 659 N N . MET A 1 83 ? 22.219 -1.175 -14.487 1.00 95.06 83 MET A N 1
ATOM 660 C CA . MET A 1 83 ? 22.502 -2.610 -14.435 1.00 95.06 83 MET A CA 1
ATOM 661 C C . MET A 1 83 ? 22.008 -3.332 -15.696 1.00 95.06 83 MET A C 1
ATOM 663 O O . MET A 1 83 ? 22.778 -4.085 -16.292 1.00 95.06 83 MET A O 1
ATOM 667 N N . PHE A 1 84 ? 20.777 -3.061 -16.142 1.00 95.12 84 PHE A N 1
ATOM 668 C CA . PHE A 1 84 ? 20.238 -3.650 -17.370 1.00 95.12 84 PHE A CA 1
ATOM 669 C C . PHE A 1 84 ? 20.987 -3.194 -18.622 1.00 95.12 84 PHE A C 1
ATOM 671 O O . PHE A 1 84 ? 21.290 -4.020 -19.477 1.00 95.12 84 PHE A O 1
ATOM 678 N N . GLU A 1 85 ? 21.327 -1.909 -18.725 1.00 94.75 85 GLU A N 1
ATOM 679 C CA . GLU A 1 85 ? 22.083 -1.376 -19.861 1.00 94.75 85 GLU A CA 1
ATOM 680 C C . GLU A 1 85 ? 23.433 -2.087 -20.015 1.00 94.75 85 GLU A C 1
ATOM 682 O O . GLU A 1 85 ? 23.790 -2.518 -21.110 1.00 94.75 85 GLU A O 1
ATOM 687 N N . ARG A 1 86 ? 24.145 -2.289 -18.902 1.00 91.31 86 ARG A N 1
ATOM 688 C CA . ARG A 1 86 ? 25.405 -3.045 -18.882 1.00 91.31 86 ARG A CA 1
ATOM 689 C C . ARG A 1 86 ? 25.227 -4.523 -19.206 1.00 91.31 86 ARG A C 1
ATOM 691 O O . ARG A 1 86 ? 26.136 -5.116 -19.761 1.00 91.31 86 ARG A O 1
ATOM 698 N N . TRP A 1 87 ? 24.104 -5.125 -18.828 1.00 91.56 87 TRP A N 1
ATOM 699 C CA . TRP A 1 87 ? 23.830 -6.532 -19.116 1.00 91.56 87 TRP A CA 1
ATOM 700 C C . TRP A 1 87 ? 23.517 -6.778 -20.596 1.00 91.56 87 TRP A C 1
ATOM 702 O O . TRP A 1 87 ? 23.918 -7.794 -21.150 1.00 91.56 87 TRP A O 1
ATOM 712 N N . VAL A 1 88 ? 22.771 -5.870 -21.227 1.00 91.62 88 VAL A N 1
ATOM 713 C CA . VAL A 1 88 ? 22.307 -6.034 -22.613 1.00 91.62 88 VAL A CA 1
ATOM 714 C C . VAL A 1 88 ? 23.366 -5.599 -23.628 1.00 91.62 88 VAL A C 1
ATOM 716 O O . VAL A 1 88 ? 23.478 -6.221 -24.680 1.00 91.62 88 VAL A O 1
ATOM 719 N N . ASN A 1 89 ? 24.131 -4.548 -23.322 1.00 84.94 89 ASN A N 1
ATOM 720 C CA . ASN A 1 89 ? 25.068 -3.924 -24.264 1.00 84.94 89 ASN A CA 1
ATOM 721 C C . ASN A 1 89 ? 26.551 -4.113 -23.889 1.00 84.94 89 ASN A C 1
ATOM 723 O O . ASN A 1 89 ? 27.411 -3.515 -24.539 1.00 84.94 89 ASN A O 1
ATOM 727 N N . GLY A 1 90 ? 26.842 -4.857 -22.816 1.00 60.44 90 GLY A N 1
ATOM 728 C CA . GLY A 1 90 ? 28.194 -5.120 -22.308 1.00 60.44 90 GLY A CA 1
ATOM 729 C C . GLY A 1 90 ? 28.802 -6.417 -22.812 1.00 60.44 90 GLY A C 1
ATOM 730 O O . GLY A 1 90 ? 28.044 -7.386 -23.033 1.00 60.44 90 GLY A O 1
#

Radius of gyration: 18.64 Å; Cα contacts (8 Å, |Δi|>4): 43; chains: 1; bounding box: 44×39×49 Å

Foldseek 3Di:
DPDPDPDPDPDQDAFDPPLPDDPPDDDDDDDVNVCVRCVVVLVVCLVVQNAPPRSPHGPVNSVCCVCPVDPVNVVVVVVVVVVVCVVPVD

Mean predicted aligned error: 7.8 Å

Solvent-accessible surface area (backbone atoms only — not comparable to full-atom values): 5686 Å² total; per-residue (Å²): 129,82,82,87,68,89,68,84,71,80,74,76,82,72,63,53,65,76,81,74,57,70,76,101,51,91,76,86,82,51,69,71,59,50,50,66,45,43,42,67,55,37,53,58,34,45,77,69,61,68,26,40,81,91,36,72,44,49,60,64,54,40,51,49,47,61,61,74,71,31,72,67,46,55,51,51,51,54,53,50,49,55,53,51,52,49,66,74,75,96

Nearest PDB structures (foldseek):
  3eof-assembly1_B  TM=6.570E-01  e=1.871E-01  Bacteroides fragilis NCTC 9343
  8ajx-assembly1_A  TM=6.145E-01  e=8.762E-01  Escherichia coli
  7z0w-assembly3_F  TM=6.270E-01  e=2.742E+00  Escherichia coli K-12

Sequence (90 aa):
GYPKQTASVKQSPRCPVDSIFMTDGYEELHLDALEQAYHEHESSRRKVGSLPYGNEGTLADYYYLRKHSSAFMEEMNRSTAVMFERWVNG

pLDDT: mean 86.35, std 8.18, range [60.44, 95.12]

Secondary structure (DSSP, 8-state):
------S---PPP---GGGT--SSSPPPPPHHHHHHHHHHHHHHHHHTT-SHHHHTS-HHHHHHHHHHS-HHHHHHHHHHHHHHHHHHH-